Protein AF-A0A518GW25-F1 (afdb_monomer)

Secondary structure (DSSP, 8-state):
-----SSTTSSHHHHHHHHHHHHHHHTHHHHHHS-TTSPPPHHHHHHHH--HHHHHHHHHHHHHHH-S-GGG--HHHHHHHHHHHHHHHHTTPPPPHHHHHHHHHHHHT-----TTHHHHHHHHHHHHHHHHSPPPTT--

Nearest PDB structures (foldseek):
  3ksl-assembly1_A  TM=4.883E-01  e=9.005E+00  Rattus norvegicus
  3zik-assembly1_A  TM=4.308E-01  e=8.571E+00  Eremothecium gossypii
  1yg5-assembly1_B  TM=2.217E-01  e=9.940E+00  Homo sapiens
  6zmy-assembly1_D  TM=1.923E-01  e=8.571E+00  Meleagris gallopavo

Structure (mmCIF, N/CA/C/O backbone):
data_AF-A0A518GW25-F1
#
_entry.id   AF-A0A518GW25-F1
#
loop_
_atom_site.group_PDB
_atom_site.id
_atom_site.type_symbol
_atom_site.label_atom_id
_atom_site.label_alt_id
_atom_site.label_comp_id
_atom_site.label_asym_id
_atom_site.label_entity_id
_atom_site.label_seq_id
_atom_site.pdbx_PDB_ins_code
_atom_site.Cartn_x
_atom_site.Cartn_y
_atom_site.Cartn_z
_atom_site.occupancy
_atom_site.B_iso_or_equiv
_atom_site.auth_seq_id
_atom_site.auth_comp_id
_atom_site.auth_asym_id
_atom_site.auth_atom_id
_atom_site.pdbx_PDB_model_num
ATOM 1 N N . MET A 1 1 ? 1.142 8.068 -19.567 1.00 42.88 1 MET A N 1
ATOM 2 C CA . MET A 1 1 ? 2.226 8.087 -18.567 1.00 42.88 1 MET A CA 1
ATOM 3 C C . MET A 1 1 ? 1.518 8.081 -17.232 1.00 42.88 1 MET A C 1
ATOM 5 O O . MET A 1 1 ? 0.843 9.064 -16.964 1.00 42.88 1 MET A O 1
ATOM 9 N N . GLY A 1 2 ? 1.538 6.946 -16.525 1.00 45.59 2 GLY A N 1
ATOM 10 C CA . GLY A 1 2 ? 0.930 6.818 -15.196 1.00 45.59 2 GLY A CA 1
ATOM 11 C C . GLY A 1 2 ? 1.617 7.742 -14.196 1.00 45.59 2 GLY A C 1
ATOM 12 O O . GLY A 1 2 ? 2.768 8.145 -14.408 1.00 45.59 2 GLY A O 1
ATOM 13 N N . HIS A 1 3 ? 0.893 8.138 -13.157 1.00 48.59 3 HIS A N 1
ATOM 14 C CA . HIS A 1 3 ? 1.413 9.013 -12.118 1.00 48.59 3 HIS A CA 1
ATOM 15 C C . HIS A 1 3 ? 2.222 8.183 -11.118 1.00 48.59 3 HIS A C 1
ATOM 17 O O . HIS A 1 3 ? 1.719 7.733 -10.103 1.00 48.59 3 HIS A O 1
ATOM 23 N N . TRP A 1 4 ? 3.502 7.969 -11.412 1.00 59.84 4 TRP A N 1
ATOM 24 C CA . TRP A 1 4 ? 4.415 7.264 -10.515 1.00 59.84 4 TRP A CA 1
ATOM 25 C C . TRP A 1 4 ? 4.893 8.210 -9.402 1.00 59.84 4 TRP A C 1
ATOM 27 O O . TRP A 1 4 ? 5.778 9.041 -9.623 1.00 59.84 4 TRP A O 1
ATOM 37 N N . GLY A 1 5 ? 4.296 8.132 -8.210 1.00 65.00 5 GLY A N 1
ATOM 38 C CA . GLY A 1 5 ? 4.808 8.839 -7.032 1.00 65.00 5 GLY A CA 1
ATOM 39 C C . GLY A 1 5 ? 6.022 8.145 -6.405 1.00 65.00 5 GLY A C 1
ATOM 40 O O . GLY A 1 5 ? 6.265 6.963 -6.598 1.00 65.00 5 GLY A O 1
ATOM 41 N N . VAL A 1 6 ? 6.837 8.872 -5.639 1.00 75.25 6 VAL A N 1
ATOM 42 C CA . VAL A 1 6 ? 8.101 8.329 -5.097 1.00 75.25 6 VAL A CA 1
ATOM 43 C C . VAL A 1 6 ? 7.855 7.204 -4.081 1.00 75.25 6 VAL A C 1
ATOM 45 O O . VAL A 1 6 ? 8.717 6.332 -3.890 1.00 75.25 6 VAL A O 1
ATOM 48 N N . ARG A 1 7 ? 6.699 7.228 -3.405 1.00 81.69 7 ARG A N 1
ATOM 49 C CA . ARG A 1 7 ? 6.280 6.201 -2.443 1.00 81.69 7 ARG A CA 1
ATOM 50 C C . ARG A 1 7 ? 5.576 5.057 -3.167 1.00 81.69 7 ARG A C 1
ATOM 52 O O . ARG A 1 7 ? 4.773 5.297 -4.057 1.00 81.69 7 ARG A O 1
ATOM 59 N N . SER A 1 8 ? 5.798 3.822 -2.713 1.00 82.44 8 SER A N 1
ATOM 60 C CA . SER A 1 8 ? 5.210 2.638 -3.365 1.00 82.44 8 SER A CA 1
ATOM 61 C C . SER A 1 8 ? 3.672 2.636 -3.368 1.00 82.44 8 SER A C 1
ATOM 63 O O . SER A 1 8 ? 3.071 1.952 -4.180 1.00 82.44 8 SER A O 1
ATOM 65 N N . TYR A 1 9 ? 3.031 3.399 -2.475 1.00 82.62 9 TYR A N 1
ATOM 66 C CA . TYR A 1 9 ? 1.572 3.560 -2.405 1.00 82.62 9 TYR A CA 1
ATOM 67 C C . TYR A 1 9 ? 1.026 4.816 -3.094 1.00 82.62 9 TYR A C 1
ATOM 69 O O . TYR A 1 9 ? -0.148 5.129 -2.943 1.00 82.62 9 TYR A O 1
ATOM 77 N N . GLU A 1 10 ? 1.863 5.560 -3.815 1.00 84.81 10 GLU A N 1
ATOM 78 C CA . GLU A 1 10 ? 1.424 6.649 -4.702 1.00 84.81 10 GLU A CA 1
ATOM 79 C C . GLU A 1 10 ? 1.277 6.157 -6.152 1.00 84.81 10 GLU A C 1
ATOM 81 O O . GLU A 1 10 ? 1.401 6.935 -7.091 1.00 84.81 10 GLU A O 1
ATOM 86 N N . VAL A 1 11 ? 1.081 4.852 -6.318 1.00 85.81 11 VAL A N 1
ATOM 87 C CA . VAL A 1 11 ? 0.822 4.167 -7.583 1.00 85.81 11 VAL A CA 1
ATOM 88 C C . VAL A 1 11 ? -0.695 4.049 -7.742 1.00 85.81 11 VAL A C 1
ATOM 90 O O . VAL A 1 11 ? -1.373 3.731 -6.763 1.00 85.81 11 VAL A O 1
ATOM 93 N N . ASP A 1 12 ? -1.223 4.312 -8.937 1.00 87.75 12 ASP A N 1
ATOM 94 C CA . ASP A 1 12 ? -2.672 4.382 -9.190 1.00 87.75 12 ASP A CA 1
ATOM 95 C C . ASP A 1 12 ? -3.379 3.073 -8.775 1.00 87.75 12 ASP A C 1
ATOM 97 O O . ASP A 1 12 ? -4.372 3.099 -8.051 1.00 87.75 12 ASP A O 1
ATOM 101 N N . GLU A 1 13 ? -2.781 1.921 -9.086 1.00 90.62 13 GLU A N 1
ATOM 102 C CA . GLU A 1 13 ? -3.280 0.590 -8.720 1.00 90.62 13 GLU A CA 1
ATOM 103 C C . GLU A 1 13 ? -3.397 0.390 -7.196 1.00 90.62 13 GLU A C 1
ATOM 105 O O . GLU A 1 13 ? -4.237 -0.369 -6.710 1.00 90.62 13 GLU A O 1
ATOM 110 N N . VAL A 1 14 ? -2.564 1.080 -6.409 1.00 92.88 14 VAL A N 1
ATOM 111 C CA . VAL A 1 14 ? -2.641 1.044 -4.941 1.00 92.88 14 VAL A CA 1
ATOM 112 C C . VAL A 1 14 ? -3.823 1.854 -4.446 1.00 92.88 14 VAL A C 1
ATOM 114 O O . VAL A 1 14 ? -4.532 1.390 -3.552 1.00 92.88 14 VAL A O 1
ATOM 117 N N . ALA A 1 15 ? -4.036 3.040 -5.018 1.00 91.38 15 ALA A N 1
ATOM 118 C CA . ALA A 1 15 ? -5.177 3.880 -4.681 1.00 91.38 15 ALA A CA 1
ATOM 119 C C . ALA A 1 15 ? -6.490 3.143 -4.979 1.00 91.38 15 ALA A C 1
ATOM 121 O O . ALA A 1 15 ? -7.317 3.006 -4.081 1.00 91.38 15 ALA A O 1
ATOM 122 N N . ASP A 1 16 ? -6.612 2.551 -6.169 1.00 92.31 16 ASP A N 1
ATOM 123 C CA . ASP A 1 16 ? -7.802 1.802 -6.581 1.00 92.31 16 ASP A CA 1
ATOM 124 C C . ASP A 1 16 ? -8.095 0.611 -5.650 1.00 92.31 16 ASP A C 1
ATOM 126 O O . ASP A 1 16 ? -9.239 0.398 -5.227 1.00 92.31 16 ASP A O 1
ATOM 130 N N . ALA A 1 17 ? -7.062 -0.152 -5.272 1.00 95.06 17 ALA A N 1
ATOM 131 C CA . ALA A 1 17 ? -7.209 -1.282 -4.356 1.00 95.06 17 ALA A CA 1
ATOM 132 C C . ALA A 1 17 ? -7.607 -0.841 -2.935 1.00 95.06 17 ALA A C 1
ATOM 134 O O . ALA A 1 17 ? -8.410 -1.510 -2.277 1.00 95.06 17 ALA A O 1
ATOM 135 N N . ILE A 1 18 ? -7.060 0.279 -2.450 1.00 95.31 18 ILE A N 1
ATOM 136 C CA . ILE A 1 18 ? -7.393 0.843 -1.134 1.00 95.31 18 ILE A CA 1
ATOM 137 C C . ILE A 1 18 ? -8.821 1.378 -1.119 1.00 95.31 18 ILE 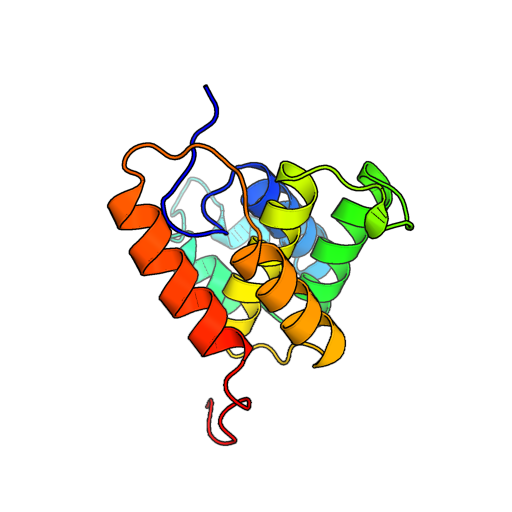A C 1
ATOM 139 O O . ILE A 1 18 ? -9.569 1.051 -0.197 1.00 95.31 18 ILE A O 1
ATOM 143 N N . ASP A 1 19 ? -9.207 2.155 -2.127 1.00 94.31 19 ASP A N 1
ATOM 144 C CA . ASP A 1 19 ? -10.540 2.744 -2.230 1.00 94.31 19 ASP A CA 1
ATOM 145 C C . ASP A 1 19 ? -11.603 1.646 -2.307 1.00 94.31 19 ASP A C 1
ATOM 147 O O . ASP A 1 19 ? -12.552 1.641 -1.519 1.00 94.31 19 ASP A O 1
ATOM 151 N N . SER A 1 20 ? -11.371 0.624 -3.137 1.00 94.38 20 SER A N 1
ATOM 152 C CA . SER A 1 20 ? -12.236 -0.559 -3.215 1.00 94.38 20 SER A CA 1
ATOM 153 C C . SER A 1 20 ? -12.341 -1.289 -1.870 1.00 94.38 20 SER A C 1
ATOM 155 O O . SER A 1 20 ? -13.418 -1.748 -1.474 1.00 94.38 20 SER A O 1
ATOM 157 N N . ALA A 1 21 ? -11.234 -1.403 -1.128 1.00 97.06 21 ALA A N 1
ATOM 158 C CA . ALA A 1 21 ? -11.235 -2.031 0.188 1.00 97.06 21 ALA A CA 1
ATOM 159 C C . ALA A 1 21 ? -11.980 -1.195 1.238 1.00 97.06 21 ALA A C 1
ATOM 161 O O . ALA A 1 21 ? -12.700 -1.756 2.069 1.00 97.06 21 ALA A O 1
ATOM 162 N N . PHE A 1 22 ? -11.842 0.129 1.207 1.00 97.25 22 PHE A N 1
ATOM 163 C CA . PHE A 1 22 ? -12.549 1.031 2.110 1.00 97.25 22 PHE A CA 1
ATOM 164 C C . PHE A 1 22 ? -14.042 1.075 1.820 1.00 97.25 22 PHE A C 1
ATOM 166 O O . PHE A 1 22 ? -14.828 0.953 2.759 1.00 97.25 22 PHE A O 1
ATOM 173 N N . GLU A 1 23 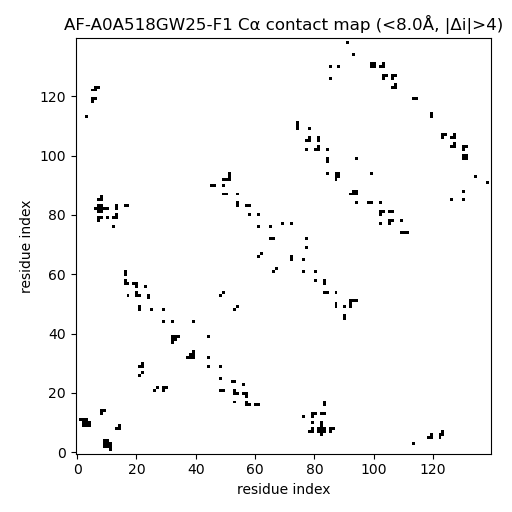? -14.446 1.142 0.555 1.00 96.31 23 GLU A N 1
ATOM 174 C CA . GLU A 1 23 ? -15.849 1.023 0.165 1.00 96.31 23 GLU A CA 1
ATOM 175 C C . GLU A 1 23 ? -16.428 -0.318 0.645 1.00 96.31 23 GLU A C 1
ATOM 177 O O . GLU A 1 23 ? -17.481 -0.363 1.284 1.00 96.31 23 GLU A O 1
ATOM 182 N N . ARG A 1 24 ? -15.707 -1.426 0.439 1.00 96.75 24 ARG A N 1
ATOM 183 C CA . ARG A 1 24 ? -16.191 -2.761 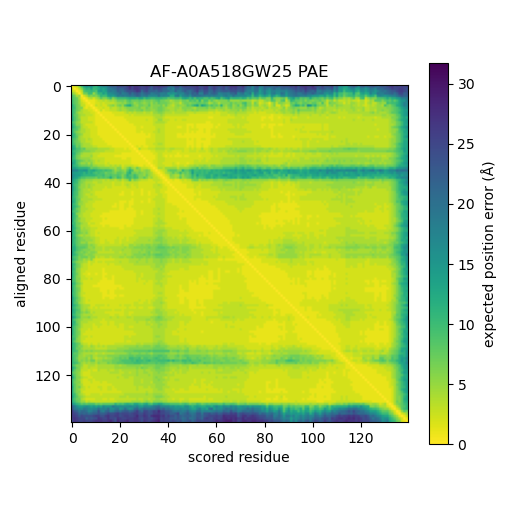0.815 1.00 96.75 24 ARG A CA 1
ATOM 184 C C . ARG A 1 24 ? -16.282 -2.993 2.326 1.00 96.75 24 ARG A C 1
ATOM 186 O O . ARG A 1 24 ? -17.193 -3.695 2.764 1.00 96.75 24 ARG A O 1
ATOM 193 N N . ILE A 1 25 ? -15.349 -2.464 3.119 1.00 98.00 25 ILE A N 1
ATOM 194 C CA . ILE A 1 25 ? -15.315 -2.669 4.580 1.00 98.00 25 ILE A CA 1
ATOM 195 C C . ILE A 1 25 ? -16.128 -1.612 5.333 1.00 98.00 25 ILE A C 1
ATOM 197 O O . ILE A 1 25 ? -16.843 -1.949 6.278 1.00 98.00 25 ILE A O 1
ATOM 201 N N . HIS A 1 26 ? -16.032 -0.345 4.928 1.00 96.62 26 HIS A N 1
ATOM 202 C CA . HIS A 1 26 ? -16.581 0.798 5.665 1.00 96.62 26 HIS A CA 1
ATOM 203 C C . HIS A 1 26 ? -17.803 1.430 4.990 1.00 96.62 26 HIS A C 1
ATOM 205 O O . HIS A 1 26 ? -18.588 2.095 5.674 1.00 96.62 26 HIS A O 1
ATOM 211 N N . GLY A 1 27 ? -17.999 1.202 3.685 1.00 94.50 27 GLY A N 1
ATOM 212 C CA . GLY A 1 27 ? -19.146 1.660 2.897 1.00 94.50 27 GLY A CA 1
ATOM 213 C C . GLY A 1 27 ? -19.473 3.123 3.157 1.00 94.50 27 GLY A C 1
ATOM 214 O O . GLY A 1 27 ? -18.668 4.013 2.908 1.00 94.50 27 GLY A O 1
ATOM 215 N N . ARG A 1 28 ? -20.628 3.362 3.782 1.00 93.69 28 ARG A N 1
ATOM 216 C CA . ARG A 1 28 ? -21.121 4.709 4.083 1.00 93.69 28 ARG A CA 1
ATOM 217 C C . ARG A 1 28 ? -20.134 5.591 4.857 1.00 93.69 28 ARG A C 1
ATOM 219 O O . ARG A 1 28 ? -20.123 6.796 4.648 1.00 93.69 28 ARG A O 1
ATOM 226 N N . ALA A 1 29 ? -19.332 5.028 5.762 1.00 93.69 29 ALA A N 1
ATOM 227 C CA . ALA A 1 29 ? -18.360 5.831 6.504 1.00 93.69 29 ALA A CA 1
ATOM 228 C C . ALA A 1 29 ? -17.240 6.362 5.593 1.00 93.69 29 ALA A C 1
ATOM 230 O O . ALA A 1 29 ? -16.764 7.473 5.803 1.00 93.69 29 ALA A O 1
ATOM 231 N N . TYR A 1 30 ? -16.850 5.594 4.574 1.00 94.38 30 TYR A N 1
ATOM 232 C CA . TYR A 1 30 ? -15.927 6.051 3.540 1.00 94.38 30 TYR A CA 1
ATOM 233 C C . TYR A 1 30 ? -16.600 7.087 2.623 1.00 94.38 30 TYR A C 1
ATOM 235 O O . TYR A 1 30 ? -16.033 8.159 2.419 1.00 94.38 30 TYR A O 1
ATOM 243 N N . ASP A 1 31 ? -17.849 6.850 2.198 1.00 92.25 31 ASP A N 1
ATOM 244 C CA . ASP A 1 31 ? -18.629 7.812 1.396 1.00 92.25 31 ASP A CA 1
ATOM 245 C C . ASP A 1 31 ? -18.750 9.185 2.079 1.00 92.25 31 ASP A C 1
ATOM 247 O O . ASP A 1 31 ? -18.590 10.231 1.447 1.00 92.25 31 ASP A O 1
ATOM 251 N N . ASP A 1 32 ? -19.024 9.192 3.388 1.00 92.06 32 ASP A N 1
ATOM 252 C CA . ASP A 1 32 ? -19.178 10.420 4.168 1.00 92.06 32 ASP A CA 1
ATOM 253 C C . ASP A 1 32 ? -17.856 11.220 4.230 1.00 92.06 32 ASP A C 1
ATOM 255 O O . ASP A 1 32 ? -17.891 12.453 4.218 1.00 92.06 32 ASP A O 1
ATOM 259 N N . LEU A 1 33 ? -16.697 10.545 4.247 1.00 91.38 33 LEU A N 1
ATOM 260 C CA . LEU A 1 33 ? -15.364 11.170 4.250 1.00 91.38 33 LEU A CA 1
ATOM 261 C C . LEU A 1 33 ? -14.939 11.695 2.869 1.00 91.38 33 LEU A C 1
ATOM 263 O O . LEU A 1 33 ? -14.201 12.682 2.793 1.00 91.38 33 LEU A O 1
ATOM 267 N N . MET A 1 34 ? -15.422 11.057 1.800 1.00 88.00 34 MET A N 1
ATOM 268 C CA . MET A 1 34 ? -15.175 11.425 0.398 1.00 88.00 34 MET A CA 1
ATOM 269 C C . MET A 1 34 ? -16.155 12.483 -0.135 1.00 88.00 34 MET A C 1
ATOM 271 O O . MET A 1 34 ? -16.086 12.876 -1.297 1.00 88.00 34 MET A O 1
ATOM 275 N N . SER A 1 35 ? -17.077 12.961 0.701 1.00 87.12 35 SER A N 1
ATOM 276 C CA . SER A 1 35 ? -18.106 13.929 0.323 1.00 87.12 35 SER A CA 1
ATOM 277 C C . SER A 1 35 ? -17.523 15.240 -0.222 1.00 87.12 35 SER A C 1
ATOM 279 O O . SER A 1 35 ? -16.854 15.982 0.496 1.00 87.12 35 SER A O 1
ATOM 281 N N . ASP A 1 36 ? -17.906 15.606 -1.452 1.00 79.62 36 ASP A N 1
ATOM 282 C CA . ASP A 1 36 ? -17.508 16.851 -2.143 1.00 79.62 36 ASP A CA 1
ATOM 283 C C . ASP A 1 36 ? -17.790 18.144 -1.356 1.00 79.62 36 ASP A C 1
ATOM 285 O O . ASP A 1 36 ? -17.284 19.218 -1.686 1.00 79.62 36 ASP A O 1
ATOM 289 N N . ARG A 1 37 ? -18.651 18.078 -0.335 1.00 81.94 37 ARG A N 1
ATOM 290 C CA . ARG A 1 37 ? -19.003 19.240 0.489 1.00 81.94 37 ARG A CA 1
ATOM 291 C C . ARG A 1 37 ? -17.895 19.628 1.466 1.00 81.94 37 ARG A C 1
ATOM 293 O O . ARG A 1 37 ? -17.809 20.808 1.796 1.00 81.94 37 ARG A O 1
ATOM 300 N N . ASP A 1 38 ? -17.116 18.655 1.932 1.00 78.62 38 ASP A N 1
ATOM 301 C CA . ASP A 1 38 ? -15.987 18.838 2.851 1.00 78.62 38 ASP A CA 1
ATOM 302 C C . ASP A 1 38 ? -15.053 17.613 2.761 1.00 78.62 38 ASP A C 1
ATOM 304 O O . ASP A 1 38 ? -15.096 16.733 3.626 1.00 78.62 38 ASP A O 1
ATOM 308 N N . PRO A 1 39 ? -14.272 17.487 1.672 1.00 81.19 39 PRO A N 1
ATOM 309 C CA . PRO A 1 39 ? -13.494 16.281 1.429 1.00 81.19 39 PRO A CA 1
ATOM 310 C C . PRO A 1 39 ? -12.362 16.157 2.451 1.00 81.19 39 PRO A C 1
ATOM 312 O O . PRO A 1 39 ? -11.515 17.046 2.594 1.00 81.19 39 PRO A O 1
ATOM 315 N N . THR A 1 40 ? -12.321 15.021 3.146 1.00 90.00 40 THR A N 1
ATOM 316 C CA . THR A 1 40 ? -11.229 14.715 4.074 1.00 90.00 40 THR A CA 1
ATOM 317 C C . THR A 1 40 ? -9.953 14.403 3.279 1.00 90.00 40 THR A C 1
ATOM 319 O O . THR A 1 40 ? -10.014 13.663 2.299 1.00 90.00 40 THR A O 1
ATOM 322 N N . PRO A 1 41 ? -8.768 14.910 3.672 1.00 91.00 41 PRO A N 1
ATOM 323 C CA . PRO A 1 41 ? -7.522 14.561 2.993 1.00 91.00 41 PRO A CA 1
ATOM 324 C C . PRO A 1 41 ? -7.259 13.048 3.008 1.00 91.00 41 PRO A C 1
ATOM 326 O O . PRO A 1 41 ? -7.408 12.416 4.055 1.00 91.00 41 PRO A O 1
ATOM 329 N N . ALA A 1 42 ? -6.779 12.482 1.894 1.00 87.56 42 ALA A N 1
ATOM 330 C CA . ALA A 1 42 ? -6.552 11.037 1.745 1.00 87.56 42 ALA A CA 1
ATOM 331 C C . ALA A 1 42 ? -5.724 10.430 2.893 1.00 87.56 42 ALA A C 1
ATOM 333 O O . ALA A 1 42 ? -6.110 9.425 3.478 1.00 87.56 42 ALA A O 1
ATOM 334 N N . GLU A 1 43 ? -4.644 11.092 3.325 1.00 89.00 43 GLU A N 1
ATOM 335 C CA . GLU A 1 43 ? -3.835 10.615 4.459 1.00 89.00 43 GLU A CA 1
ATOM 336 C C . GLU A 1 43 ? -4.634 10.488 5.765 1.00 89.00 43 GLU A C 1
ATOM 338 O O . GLU A 1 43 ? -4.364 9.612 6.588 1.00 89.00 43 GLU A O 1
ATOM 343 N N . GLN A 1 44 ? -5.605 11.376 5.980 1.00 93.06 44 GLN A N 1
ATOM 344 C CA . GLN A 1 44 ? -6.474 11.345 7.148 1.00 93.06 44 GLN A CA 1
ATOM 345 C C . GLN A 1 44 ? -7.556 10.266 7.014 1.00 93.06 44 GLN A C 1
ATOM 347 O O . GLN A 1 44 ? -7.893 9.649 8.024 1.00 93.06 44 GLN A O 1
ATOM 352 N N . ILE A 1 45 ? -8.052 10.001 5.803 1.00 93.69 45 ILE A N 1
ATOM 353 C CA . ILE A 1 45 ? -8.939 8.861 5.524 1.00 93.69 45 ILE A CA 1
ATOM 354 C C . ILE A 1 45 ? -8.196 7.553 5.799 1.00 93.69 45 ILE A C 1
ATOM 356 O O . ILE A 1 45 ? -8.673 6.727 6.575 1.00 93.69 45 ILE A O 1
ATOM 360 N N . HIS A 1 46 ? -6.983 7.403 5.261 1.00 94.44 46 HIS A N 1
ATOM 361 C CA . HIS A 1 46 ? -6.166 6.206 5.439 1.00 94.44 46 HIS A CA 1
ATOM 362 C C . HIS A 1 46 ? -5.920 5.919 6.927 1.00 94.44 46 HIS A C 1
ATOM 364 O O . HIS A 1 46 ? -6.141 4.800 7.376 1.00 94.44 46 HIS A O 1
ATOM 370 N N . ARG A 1 47 ? -5.550 6.931 7.726 1.00 94.75 47 ARG A N 1
ATOM 371 C CA . ARG A 1 47 ? -5.372 6.773 9.185 1.00 94.75 47 ARG A CA 1
ATOM 372 C C . ARG A 1 47 ? -6.646 6.364 9.923 1.00 94.75 47 ARG A C 1
ATOM 374 O O . ARG A 1 47 ? -6.548 5.706 10.951 1.00 94.75 47 ARG A O 1
ATOM 381 N N . GLN A 1 48 ? -7.813 6.804 9.460 1.00 95.44 48 GLN A N 1
ATOM 382 C CA . GLN A 1 48 ? -9.084 6.482 10.111 1.00 95.44 48 GLN A CA 1
ATOM 383 C C . GLN A 1 48 ? -9.580 5.081 9.759 1.00 95.44 48 GLN A C 1
ATOM 385 O O . GLN A 1 48 ? -10.193 4.427 10.600 1.00 95.44 48 GLN A O 1
ATOM 390 N N . LEU A 1 49 ? -9.347 4.643 8.521 1.00 96.94 49 LEU A N 1
ATOM 391 C CA . LEU A 1 49 ? -9.998 3.459 7.970 1.00 96.94 49 LEU A CA 1
ATOM 392 C C . LEU A 1 49 ? -9.076 2.244 7.839 1.00 96.94 49 LEU A C 1
ATOM 394 O O . LEU A 1 49 ? -9.581 1.120 7.845 1.00 96.94 49 LEU A O 1
ATOM 398 N N . ALA A 1 50 ? -7.756 2.429 7.746 1.00 97.06 50 ALA A N 1
ATOM 399 C CA . ALA A 1 50 ? -6.826 1.317 7.583 1.00 97.06 50 ALA A CA 1
ATOM 400 C C . ALA A 1 50 ? -6.869 0.367 8.786 1.00 97.06 50 ALA A C 1
ATOM 402 O O . ALA A 1 50 ? -6.661 0.755 9.935 1.00 97.06 50 ALA A O 1
ATOM 403 N N . ASN A 1 51 ? -7.118 -0.908 8.508 1.00 97.19 51 ASN A N 1
ATOM 404 C CA . ASN A 1 51 ? -7.102 -1.985 9.483 1.00 97.19 51 ASN A CA 1
ATOM 405 C C . ASN A 1 51 ? -6.738 -3.320 8.805 1.00 97.19 51 ASN A C 1
ATOM 407 O O . ASN A 1 51 ? -6.417 -3.377 7.617 1.00 97.19 51 ASN A O 1
ATOM 411 N N . ALA A 1 52 ? -6.746 -4.413 9.571 1.00 96.94 52 ALA A N 1
ATOM 412 C CA . ALA A 1 52 ? -6.381 -5.729 9.046 1.00 96.94 52 ALA A CA 1
ATOM 413 C C . ALA A 1 52 ? -7.360 -6.241 7.969 1.00 96.94 52 ALA A C 1
ATOM 415 O O . ALA A 1 52 ? -6.942 -6.950 7.053 1.00 96.94 52 ALA A O 1
ATOM 416 N N . ASP A 1 53 ? -8.641 -5.871 8.048 1.00 97.75 53 ASP A N 1
ATOM 417 C CA . ASP A 1 53 ? -9.646 -6.257 7.056 1.00 97.75 53 ASP A CA 1
ATOM 418 C 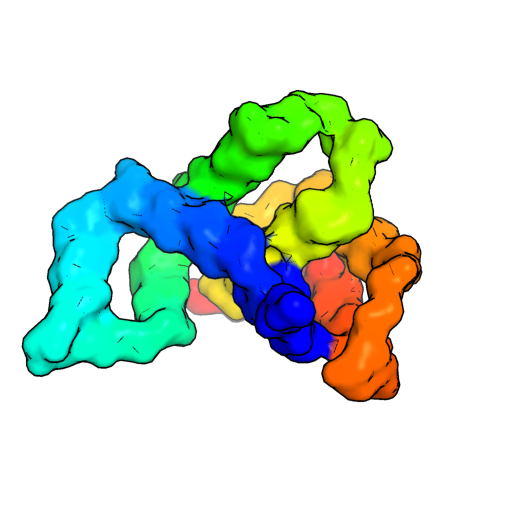C . ASP A 1 53 ? -9.485 -5.484 5.748 1.00 97.75 53 ASP A C 1
ATOM 420 O O . ASP A 1 53 ? -9.591 -6.089 4.683 1.00 97.75 53 ASP A O 1
ATOM 424 N N . THR A 1 54 ? -9.172 -4.186 5.803 1.00 97.88 54 THR A N 1
ATOM 425 C CA . THR A 1 54 ? -8.902 -3.394 4.593 1.00 97.88 54 THR A CA 1
ATOM 426 C C . THR A 1 54 ? -7.632 -3.872 3.900 1.00 97.88 54 THR A C 1
ATOM 428 O O . THR A 1 54 ? -7.628 -4.009 2.681 1.00 97.88 54 THR A O 1
ATOM 431 N N . LEU A 1 55 ? -6.592 -4.233 4.664 1.00 97.88 55 LEU A N 1
ATOM 432 C CA . LEU A 1 55 ? -5.397 -4.878 4.118 1.00 97.88 55 LEU A CA 1
ATOM 433 C C . LEU A 1 55 ? -5.762 -6.179 3.399 1.00 97.88 55 LEU A C 1
ATOM 435 O O . LEU A 1 55 ? -5.386 -6.376 2.247 1.00 97.88 55 LEU A O 1
ATOM 439 N N . ARG A 1 56 ? -6.505 -7.070 4.066 1.00 97.38 56 ARG A N 1
ATOM 440 C CA . ARG A 1 56 ? -6.906 -8.360 3.491 1.00 97.38 56 ARG A CA 1
ATOM 441 C C . ARG A 1 56 ? -7.698 -8.173 2.196 1.00 97.38 56 ARG A C 1
ATOM 443 O O . ARG A 1 56 ? -7.387 -8.837 1.214 1.00 97.38 56 ARG A O 1
ATOM 450 N N . VAL A 1 57 ? -8.686 -7.278 2.190 1.00 97.88 57 VAL A N 1
ATOM 451 C CA . VAL A 1 57 ? -9.529 -7.028 1.012 1.00 97.88 57 VAL A CA 1
ATOM 452 C C . VAL A 1 57 ? -8.738 -6.398 -0.133 1.00 97.88 57 VAL A C 1
ATOM 454 O O . VAL A 1 57 ? -8.909 -6.821 -1.271 1.00 97.88 57 VAL A O 1
ATOM 457 N N . ALA A 1 58 ? -7.83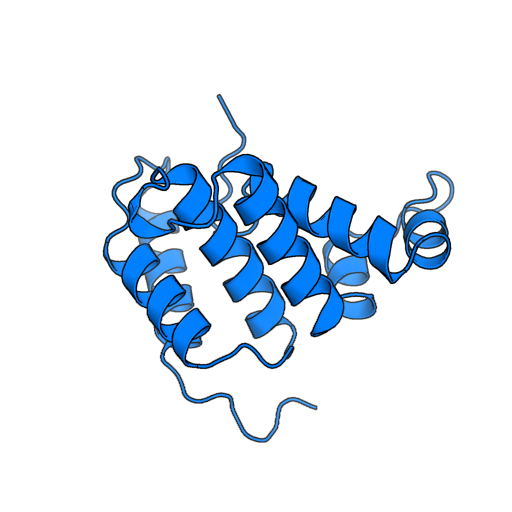4 -5.455 0.141 1.00 97.19 58 ALA A N 1
ATOM 458 C CA . ALA A 1 58 ? -6.981 -4.878 -0.899 1.00 97.19 58 ALA A CA 1
ATOM 459 C C . ALA A 1 58 ? -6.079 -5.945 -1.551 1.00 97.19 58 ALA A C 1
ATOM 461 O O . ALA A 1 58 ? -5.903 -5.967 -2.765 1.00 97.19 58 ALA A O 1
ATOM 462 N N . LEU A 1 59 ? -5.548 -6.887 -0.763 1.00 95.81 59 LEU A N 1
ATOM 463 C CA . LEU A 1 59 ? -4.759 -8.006 -1.294 1.00 95.81 59 LEU A CA 1
ATOM 464 C C . LEU A 1 59 ? -5.607 -9.014 -2.080 1.00 95.81 59 LEU A C 1
ATOM 466 O O . LEU A 1 59 ? -5.111 -9.614 -3.032 1.00 95.81 59 LEU A O 1
ATOM 470 N N . GLU A 1 60 ? -6.859 -9.234 -1.671 1.00 95.38 60 GLU A N 1
ATOM 471 C CA . GLU A 1 60 ? -7.814 -10.050 -2.427 1.00 95.38 60 GLU A CA 1
ATOM 472 C C . GLU A 1 60 ? -8.104 -9.427 -3.795 1.00 95.38 60 GLU A C 1
ATOM 474 O O . GLU A 1 60 ? -8.086 -10.159 -4.779 1.00 95.38 60 GLU A O 1
ATOM 479 N N . ALA A 1 61 ? -8.258 -8.101 -3.882 1.00 94.06 61 ALA A N 1
ATOM 480 C CA . ALA A 1 61 ? -8.490 -7.403 -5.148 1.00 94.06 61 ALA A CA 1
ATOM 481 C C . ALA A 1 61 ? -7.375 -7.680 -6.173 1.00 94.06 61 ALA A C 1
ATOM 483 O O . ALA A 1 61 ? -7.655 -8.087 -7.298 1.00 94.06 61 ALA A O 1
ATOM 484 N N . PHE A 1 62 ? -6.106 -7.593 -5.761 1.00 93.38 62 PHE A N 1
ATOM 485 C CA . PHE A 1 62 ? -4.995 -7.923 -6.659 1.00 93.38 62 PHE A CA 1
ATOM 486 C C . PHE A 1 62 ? -4.970 -9.399 -7.078 1.00 93.38 62 PHE A C 1
ATOM 488 O O . PHE A 1 62 ? -4.597 -9.713 -8.204 1.00 93.38 62 PHE A O 1
ATOM 495 N N . ARG A 1 63 ? -5.372 -10.329 -6.202 1.00 94.00 63 ARG A N 1
ATOM 496 C CA . ARG A 1 63 ? -5.468 -11.756 -6.564 1.00 94.00 63 ARG A CA 1
ATOM 497 C C . ARG A 1 63 ? -6.621 -12.035 -7.518 1.00 94.00 63 ARG A C 1
ATOM 499 O O . ARG A 1 63 ? -6.492 -12.905 -8.371 1.00 94.00 63 ARG A O 1
ATOM 506 N N . GLU A 1 64 ? -7.730 -11.316 -7.388 1.00 93.44 64 GLU A N 1
ATOM 507 C CA . GLU A 1 64 ? -8.849 -11.401 -8.329 1.00 93.44 64 GLU A CA 1
ATOM 508 C C . GLU A 1 64 ? -8.438 -10.905 -9.727 1.00 93.44 64 GLU A C 1
ATOM 510 O O . GLU A 1 64 ? -8.853 -11.494 -10.726 1.00 93.44 64 GLU A O 1
ATOM 515 N N . GLU A 1 65 ? -7.582 -9.881 -9.804 1.00 92.81 65 GLU A N 1
ATOM 516 C CA . GLU A 1 65 ? -7.100 -9.303 -11.064 1.00 92.81 65 GLU A CA 1
ATOM 517 C C . GLU A 1 65 ? -5.943 -10.090 -11.709 1.00 92.81 65 GLU A C 1
ATOM 519 O O . GLU A 1 65 ? -5.988 -10.402 -12.901 1.00 92.81 65 GLU A O 1
ATOM 524 N N . HIS A 1 66 ? -4.918 -10.446 -10.932 1.00 93.31 66 HIS A N 1
ATOM 525 C CA . HIS A 1 66 ? -3.672 -11.043 -11.432 1.00 93.31 66 HIS A CA 1
ATOM 526 C C . HIS A 1 66 ? -3.560 -12.557 -11.179 1.00 93.31 66 HIS A C 1
ATOM 528 O O . HIS A 1 66 ? -2.639 -13.206 -11.676 1.00 93.31 66 HIS A O 1
ATOM 534 N N . GLY A 1 67 ? -4.496 -13.144 -10.427 1.00 94.00 67 GLY A N 1
ATOM 535 C CA . GLY A 1 67 ? -4.500 -14.554 -10.037 1.00 94.00 67 GLY A CA 1
ATOM 536 C C . GLY A 1 67 ? -3.731 -14.851 -8.743 1.00 94.00 67 GLY A C 1
ATOM 537 O O . GLY A 1 67 ? -3.001 -14.019 -8.207 1.00 94.00 67 GLY A O 1
ATOM 538 N N . ASP A 1 68 ? -3.876 -16.078 -8.236 1.00 92.50 68 ASP A N 1
ATOM 539 C CA . ASP A 1 68 ? -3.271 -16.507 -6.962 1.00 92.50 68 ASP A CA 1
ATOM 540 C C . ASP A 1 68 ? -1.763 -16.806 -7.049 1.00 92.50 68 ASP A C 1
ATOM 542 O O . ASP A 1 68 ? -1.074 -16.858 -6.025 1.00 92.50 68 ASP A O 1
ATOM 546 N N . ASP A 1 69 ? -1.240 -17.019 -8.259 1.00 93.44 69 ASP A N 1
ATOM 547 C CA . ASP A 1 69 ? 0.183 -17.269 -8.487 1.00 93.44 69 ASP A CA 1
ATOM 548 C C . ASP A 1 69 ? 0.974 -15.953 -8.493 1.00 93.44 69 ASP A C 1
ATOM 550 O O . ASP A 1 69 ? 1.247 -15.369 -9.542 1.00 93.44 69 ASP A O 1
ATOM 554 N N . LEU A 1 70 ? 1.349 -15.500 -7.296 1.00 90.19 70 LEU A N 1
ATOM 555 C CA . LEU A 1 70 ? 2.129 -14.279 -7.056 1.00 90.19 70 LEU A CA 1
ATOM 556 C C . LEU A 1 70 ? 3.447 -14.229 -7.849 1.00 90.19 70 LEU A C 1
ATOM 558 O O . LEU A 1 70 ? 3.919 -13.142 -8.184 1.00 90.19 70 LEU A O 1
ATOM 562 N N . ASP A 1 71 ? 4.059 -15.378 -8.149 1.00 89.31 71 ASP A N 1
ATOM 563 C CA . ASP A 1 71 ? 5.320 -15.415 -8.894 1.00 89.31 71 ASP A CA 1
ATOM 564 C C . ASP A 1 71 ? 5.106 -15.064 -10.373 1.00 89.31 71 ASP A C 1
ATOM 566 O O . ASP A 1 71 ? 6.021 -14.546 -11.015 1.00 89.31 71 ASP A O 1
ATOM 570 N N . SER A 1 72 ? 3.890 -15.266 -10.892 1.00 93.06 72 SER A N 1
ATOM 571 C CA . SER A 1 72 ? 3.504 -14.901 -12.259 1.00 93.06 72 SER A CA 1
ATOM 572 C C . SER A 1 72 ? 3.162 -13.420 -12.441 1.00 93.06 72 SER A C 1
ATOM 574 O O . SER A 1 72 ? 3.070 -12.957 -13.578 1.00 93.06 72 SER A O 1
ATOM 576 N N . TRP A 1 73 ? 2.996 -12.671 -11.345 1.00 94.88 73 TRP A N 1
ATOM 577 C CA . TRP A 1 73 ? 2.642 -11.254 -11.400 1.00 94.88 73 TRP A CA 1
ATOM 578 C C . TRP A 1 73 ? 3.746 -10.441 -12.070 1.00 94.88 73 TRP A C 1
ATOM 580 O O . TRP A 1 73 ? 4.933 -10.742 -11.909 1.00 94.88 73 TRP A O 1
ATOM 590 N N . ASP A 1 74 ? 3.366 -9.401 -12.802 1.00 93.88 74 ASP A N 1
ATOM 591 C CA . ASP A 1 74 ? 4.326 -8.453 -13.354 1.00 93.88 74 ASP A CA 1
ATOM 592 C C . ASP A 1 74 ? 4.875 -7.505 -12.272 1.00 93.88 74 ASP A C 1
ATOM 594 O O . ASP A 1 74 ? 4.493 -7.545 -11.099 1.00 93.88 74 ASP A O 1
ATOM 598 N N . GLU A 1 75 ? 5.840 -6.673 -12.651 1.00 92.81 75 GLU A N 1
ATOM 599 C CA . GLU A 1 75 ? 6.509 -5.757 -11.727 1.00 92.81 75 GLU A CA 1
ATOM 600 C C . GLU A 1 75 ? 5.567 -4.699 -11.147 1.00 92.81 75 GLU A C 1
ATOM 602 O O . GLU A 1 75 ? 5.734 -4.320 -9.987 1.00 92.81 75 GLU A O 1
ATOM 607 N N . LEU A 1 76 ? 4.560 -4.262 -11.912 1.00 91.56 76 LEU A N 1
ATOM 608 C CA . LEU A 1 76 ? 3.607 -3.246 -11.469 1.00 91.56 76 LEU A CA 1
ATOM 609 C C . LEU A 1 76 ? 2.664 -3.807 -10.411 1.00 91.56 76 LEU A C 1
ATOM 611 O O . LEU A 1 76 ? 2.523 -3.213 -9.344 1.00 91.56 76 LEU A O 1
ATOM 615 N N . ALA A 1 77 ? 2.108 -4.994 -10.643 1.00 94.12 77 ALA A N 1
ATOM 616 C CA . ALA A 1 77 ? 1.270 -5.690 -9.675 1.00 94.12 77 ALA A CA 1
ATOM 617 C C . ALA A 1 77 ? 2.037 -5.997 -8.377 1.00 94.12 77 ALA A C 1
ATOM 619 O O . ALA A 1 77 ? 1.526 -5.817 -7.266 1.00 94.12 77 ALA A O 1
ATOM 620 N N . ARG A 1 78 ? 3.305 -6.419 -8.494 1.00 95.69 78 ARG A N 1
ATOM 621 C CA . ARG A 1 78 ? 4.181 -6.641 -7.331 1.00 95.69 78 ARG A CA 1
ATOM 622 C C . ARG A 1 78 ? 4.436 -5.346 -6.565 1.00 95.69 78 ARG A C 1
ATOM 624 O O . ARG A 1 78 ? 4.339 -5.347 -5.337 1.00 95.69 78 ARG A O 1
ATOM 631 N N . LEU A 1 79 ? 4.733 -4.250 -7.266 1.00 95.19 79 LEU A N 1
ATOM 632 C CA . LEU A 1 79 ? 4.921 -2.936 -6.654 1.00 95.19 79 LEU A CA 1
ATOM 633 C C . LEU A 1 79 ? 3.643 -2.455 -5.957 1.00 95.19 79 LEU A C 1
ATOM 635 O O . LEU A 1 79 ? 3.724 -1.960 -4.834 1.00 95.19 79 LEU A O 1
ATOM 639 N N . ALA A 1 80 ? 2.478 -2.635 -6.576 1.00 94.81 80 ALA A N 1
ATOM 640 C CA . ALA A 1 80 ? 1.204 -2.222 -6.006 1.00 94.81 80 ALA A CA 1
ATOM 641 C C . ALA A 1 80 ? 0.896 -2.985 -4.704 1.00 94.81 80 ALA A C 1
ATOM 643 O O . ALA A 1 80 ? 0.573 -2.387 -3.671 1.00 94.81 80 ALA A O 1
ATOM 644 N N . LEU A 1 81 ? 1.133 -4.300 -4.683 1.00 96.12 81 LEU A N 1
ATOM 645 C CA . LEU A 1 81 ? 1.058 -5.081 -3.447 1.00 96.12 81 LEU A CA 1
ATOM 646 C C . LEU A 1 81 ? 2.017 -4.543 -2.379 1.00 96.12 81 LEU A C 1
ATOM 648 O O . LEU A 1 81 ? 1.617 -4.369 -1.224 1.00 96.12 81 LEU A O 1
ATOM 652 N N . CYS A 1 82 ? 3.268 -4.249 -2.747 1.00 96.94 82 CYS A N 1
ATOM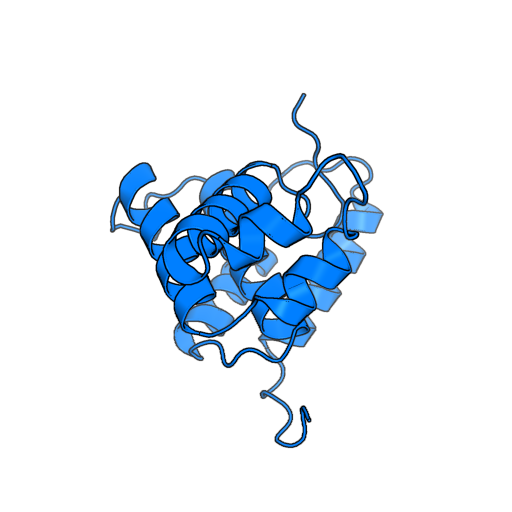 653 C CA . CYS A 1 82 ? 4.228 -3.635 -1.831 1.00 96.94 82 CYS A CA 1
ATOM 654 C C . CYS A 1 82 ? 3.721 -2.292 -1.294 1.00 96.94 82 CYS A C 1
ATOM 656 O O . CYS A 1 82 ? 3.856 -2.033 -0.101 1.00 96.94 82 CYS A O 1
ATOM 658 N N . GLY A 1 83 ? 3.100 -1.462 -2.133 1.00 96.50 83 GLY A N 1
ATOM 659 C CA . GLY A 1 83 ? 2.486 -0.197 -1.743 1.00 96.50 83 GLY A CA 1
ATOM 660 C C . GLY A 1 83 ? 1.414 -0.369 -0.673 1.00 96.50 83 GLY A C 1
ATOM 661 O O . GLY A 1 83 ? 1.513 0.245 0.392 1.00 96.50 83 GLY A O 1
ATOM 662 N N . VAL A 1 84 ? 0.445 -1.262 -0.897 1.00 97.12 84 VAL A N 1
ATOM 663 C CA . VAL A 1 84 ? -0.609 -1.571 0.085 1.00 97.12 84 VAL A CA 1
ATOM 664 C C . VAL A 1 84 ? -0.009 -2.057 1.406 1.00 97.12 84 VAL A C 1
ATOM 666 O O . VAL A 1 84 ? -0.420 -1.598 2.476 1.00 97.12 84 VAL A O 1
ATOM 669 N N . VAL A 1 85 ? 0.983 -2.949 1.345 1.00 97.44 85 VAL A N 1
ATOM 670 C CA . VAL A 1 85 ? 1.671 -3.482 2.530 1.00 97.44 85 VAL A CA 1
ATOM 671 C C . VAL A 1 85 ? 2.409 -2.382 3.296 1.00 97.44 85 VAL A C 1
ATOM 673 O O . VAL A 1 85 ? 2.256 -2.283 4.515 1.00 97.44 85 VAL A O 1
ATOM 676 N N . VAL A 1 86 ? 3.184 -1.545 2.601 1.00 96.94 86 VAL A N 1
ATOM 677 C CA . VAL A 1 86 ? 3.937 -0.435 3.202 1.00 96.94 86 VAL A CA 1
ATOM 678 C C . VAL A 1 86 ? 2.989 0.563 3.852 1.00 96.94 86 VAL A C 1
ATOM 680 O O . VAL A 1 86 ? 3.224 0.932 4.999 1.00 96.94 86 VAL A O 1
ATOM 683 N N . LEU A 1 87 ? 1.913 0.966 3.169 1.00 95.81 87 LEU A N 1
ATOM 684 C CA . LEU A 1 87 ? 0.945 1.916 3.717 1.00 95.81 87 LEU A CA 1
ATOM 685 C C . LEU A 1 87 ? 0.335 1.395 5.021 1.00 95.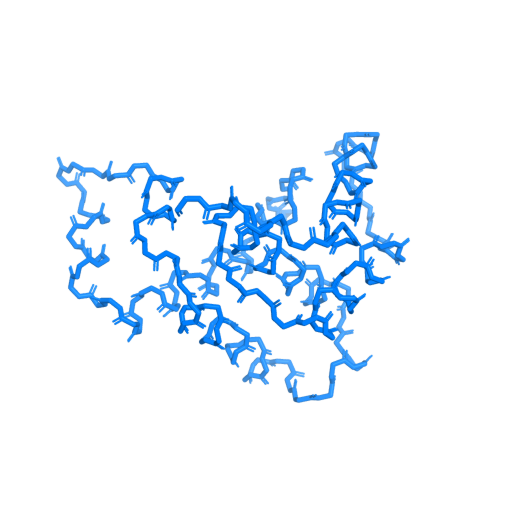81 87 LEU A C 1
ATOM 687 O O . LEU A 1 87 ? 0.367 2.087 6.035 1.00 95.81 87 LEU A O 1
ATOM 691 N N . HIS A 1 88 ? -0.201 0.173 5.013 1.00 96.88 88 HIS A N 1
ATOM 692 C CA . HIS A 1 88 ? -0.834 -0.404 6.199 1.00 96.88 88 HIS A CA 1
ATOM 693 C C . HIS A 1 88 ? 0.171 -0.551 7.348 1.00 96.88 88 HIS A C 1
ATOM 695 O O . HIS A 1 88 ? -0.139 -0.195 8.485 1.00 96.88 88 HIS A O 1
ATOM 701 N N . ALA A 1 89 ? 1.395 -0.996 7.054 1.00 95.75 89 ALA A N 1
ATOM 702 C CA . ALA A 1 89 ? 2.447 -1.084 8.057 1.00 95.75 89 ALA A CA 1
ATOM 703 C C . ALA A 1 89 ? 2.832 0.299 8.627 1.00 95.75 89 ALA A C 1
ATOM 705 O O . ALA A 1 89 ? 2.972 0.419 9.843 1.00 95.75 89 ALA A O 1
ATOM 706 N N . GLU A 1 90 ? 2.966 1.343 7.795 1.00 94.69 90 GLU A N 1
ATOM 707 C CA . GLU A 1 90 ? 3.255 2.725 8.234 1.00 94.69 90 GLU A CA 1
ATOM 708 C C . GLU A 1 90 ? 2.139 3.294 9.128 1.00 94.69 90 GLU A C 1
ATOM 710 O O . GLU A 1 90 ? 2.407 4.113 10.007 1.00 94.69 90 GLU A O 1
ATOM 715 N N . LEU A 1 91 ? 0.900 2.832 8.943 1.00 94.62 91 LEU A N 1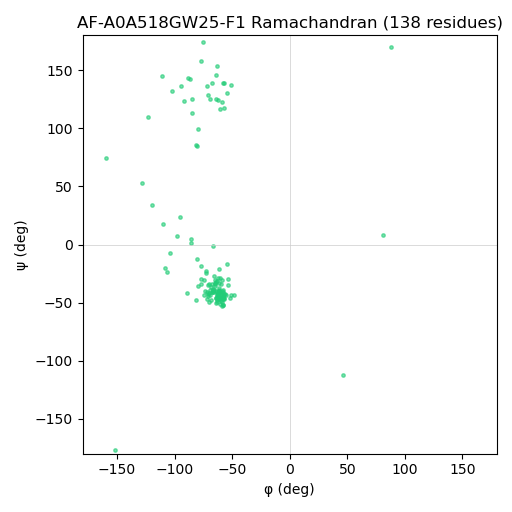
ATOM 716 C CA . LEU A 1 91 ? -0.266 3.205 9.749 1.00 94.62 91 LEU A CA 1
ATOM 717 C C . LEU A 1 91 ? -0.431 2.359 11.024 1.00 94.62 91 LEU A C 1
ATOM 719 O O . LEU A 1 91 ? -1.413 2.526 11.741 1.00 94.62 91 LEU A O 1
ATOM 723 N N . GLY A 1 92 ? 0.516 1.463 11.321 1.00 94.00 92 GLY A N 1
ATOM 724 C CA . GLY A 1 92 ? 0.489 0.622 12.521 1.00 94.00 92 GLY A CA 1
ATOM 725 C C . GLY A 1 92 ? -0.409 -0.612 12.411 1.00 94.00 92 GLY A C 1
ATOM 726 O O . GLY A 1 92 ? -0.593 -1.321 13.399 1.00 94.00 92 GLY A O 1
ATOM 727 N N . VAL A 1 93 ? -0.945 -0.918 11.227 1.00 95.19 93 VAL A N 1
ATOM 728 C CA . VAL A 1 93 ? -1.740 -2.132 11.017 1.00 95.19 93 VAL A CA 1
ATOM 729 C C . VAL A 1 93 ? -0.816 -3.356 11.060 1.00 95.19 93 VAL A C 1
ATOM 731 O O . VAL A 1 93 ? 0.188 -3.394 10.341 1.00 95.19 93 VAL A O 1
ATOM 734 N N . PRO A 1 94 ? -1.133 -4.393 11.861 1.00 93.25 94 PRO A N 1
ATOM 735 C CA . PRO A 1 94 ? -0.357 -5.626 11.871 1.00 93.25 94 PRO A CA 1
ATOM 736 C C . PRO A 1 94 ? -0.366 -6.305 10.498 1.00 93.25 94 PRO A C 1
ATOM 738 O O . PRO A 1 94 ? -1.404 -6.757 10.017 1.00 93.25 94 PRO A O 1
ATOM 741 N N . VAL A 1 95 ? 0.812 -6.412 9.882 1.00 95.00 95 VAL A N 1
ATOM 742 C CA . VAL A 1 95 ? 1.013 -7.133 8.619 1.00 95.00 95 VAL A CA 1
ATOM 743 C C . VAL A 1 95 ? 1.655 -8.495 8.911 1.00 95.00 95 VAL A C 1
ATOM 745 O O . VAL A 1 95 ? 2.651 -8.528 9.644 1.00 95.00 95 VAL A O 1
ATOM 748 N N . PRO A 1 96 ? 1.145 -9.607 8.341 1.00 94.00 96 PRO A N 1
ATOM 749 C CA . PRO A 1 96 ? 1.775 -10.924 8.446 1.00 94.00 96 PRO A CA 1
ATOM 750 C C . PRO A 1 96 ? 3.260 -10.901 8.058 1.00 94.00 96 PRO A C 1
ATOM 752 O O . PRO A 1 96 ? 3.647 -10.250 7.087 1.00 94.00 96 PRO A O 1
ATOM 755 N N . GLY A 1 97 ? 4.105 -11.594 8.827 1.00 93.31 97 GLY A N 1
ATOM 756 C CA . GLY A 1 97 ? 5.564 -11.537 8.659 1.00 93.31 97 GLY A CA 1
ATOM 757 C C . GLY A 1 97 ? 6.042 -12.034 7.294 1.00 93.31 97 GLY A C 1
ATOM 758 O O . GLY A 1 97 ? 6.868 -11.388 6.663 1.00 93.31 97 GLY A O 1
ATOM 759 N N . ASP A 1 98 ? 5.446 -13.114 6.792 1.00 94.25 98 ASP A N 1
ATOM 760 C CA . ASP A 1 98 ? 5.697 -13.655 5.453 1.00 94.25 98 ASP A CA 1
ATOM 761 C C . ASP A 1 98 ? 5.345 -12.656 4.342 1.00 94.25 98 ASP A C 1
ATOM 763 O O . ASP A 1 98 ? 6.059 -12.546 3.343 1.00 94.25 98 ASP A O 1
ATOM 767 N N . LEU A 1 99 ? 4.271 -11.887 4.532 1.00 94.38 99 LEU A N 1
ATOM 768 C CA . LEU A 1 99 ? 3.871 -10.838 3.602 1.00 94.38 99 LEU A CA 1
ATOM 769 C C . LEU A 1 99 ? 4.820 -9.633 3.656 1.00 94.38 99 LEU A C 1
ATOM 771 O O . LEU A 1 99 ? 5.189 -9.113 2.603 1.00 94.38 99 LEU A O 1
ATOM 775 N N . ARG A 1 100 ? 5.263 -9.219 4.853 1.00 95.75 100 ARG A N 1
ATOM 776 C CA . ARG A 1 100 ? 6.292 -8.172 5.011 1.00 95.75 100 ARG A CA 1
ATOM 777 C C . ARG A 1 100 ? 7.599 -8.578 4.342 1.00 95.75 100 ARG A C 1
ATOM 779 O O . ARG A 1 100 ? 8.173 -7.782 3.604 1.00 95.75 100 ARG A O 1
ATOM 786 N N . ASP A 1 101 ? 8.046 -9.810 4.573 1.00 96.00 101 ASP A N 1
ATOM 787 C CA . ASP A 1 101 ? 9.285 -10.339 4.007 1.00 96.00 101 ASP A CA 1
ATOM 788 C C . ASP A 1 101 ? 9.226 -10.430 2.484 1.00 96.00 101 ASP A C 1
ATOM 790 O O . ASP A 1 101 ? 10.200 -10.080 1.812 1.00 96.00 101 ASP A O 1
ATOM 794 N N . ARG A 1 102 ? 8.081 -10.849 1.932 1.00 95.81 102 ARG A N 1
ATOM 795 C CA . ARG A 1 102 ? 7.856 -10.868 0.483 1.00 95.81 102 ARG A CA 1
ATOM 796 C C . ARG A 1 102 ? 7.881 -9.461 -0.105 1.00 95.81 102 ARG A C 1
ATOM 798 O O . ARG A 1 102 ? 8.621 -9.235 -1.057 1.00 95.81 102 ARG A O 1
ATOM 805 N N . ALA A 1 103 ? 7.129 -8.523 0.471 1.00 96.69 103 ALA A N 1
ATOM 806 C CA . ALA A 1 103 ? 7.094 -7.143 -0.009 1.00 96.69 103 ALA A CA 1
ATOM 807 C C . ALA A 1 103 ? 8.487 -6.492 0.041 1.00 96.69 103 ALA A C 1
ATOM 809 O O . ALA A 1 103 ? 8.926 -5.885 -0.931 1.00 96.69 103 ALA A O 1
ATOM 810 N N . ALA A 1 104 ? 9.234 -6.694 1.132 1.00 97.19 104 ALA A N 1
ATOM 811 C CA . ALA A 1 104 ? 10.612 -6.224 1.235 1.00 97.19 104 ALA A CA 1
ATOM 812 C C . ALA A 1 104 ? 11.512 -6.852 0.160 1.00 97.19 104 ALA A C 1
ATOM 814 O O . ALA A 1 104 ? 12.260 -6.139 -0.503 1.00 97.19 104 ALA A O 1
ATOM 815 N N . SER A 1 105 ? 11.403 -8.167 -0.060 1.00 97.06 105 S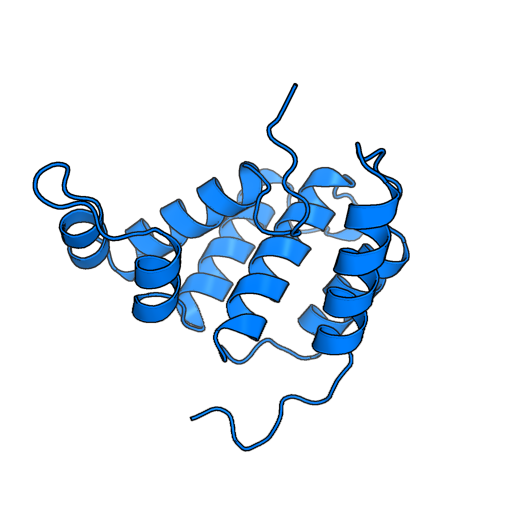ER A N 1
ATOM 816 C CA . SER A 1 105 ? 12.172 -8.869 -1.092 1.00 97.06 105 SER A CA 1
ATOM 817 C C . SER A 1 105 ? 11.863 -8.364 -2.501 1.00 97.06 105 SER A C 1
ATOM 819 O O . SER A 1 105 ? 12.775 -8.265 -3.317 1.00 97.06 105 SER A O 1
ATOM 821 N N . TRP A 1 106 ? 10.602 -8.068 -2.816 1.00 97.00 106 TRP A N 1
ATOM 822 C CA . TRP A 1 106 ? 10.221 -7.521 -4.118 1.00 97.00 106 TRP A CA 1
ATOM 823 C C . TRP A 1 106 ? 10.710 -6.087 -4.301 1.00 97.00 106 TRP A C 1
ATOM 825 O O . TRP A 1 106 ? 11.266 -5.781 -5.349 1.00 97.00 106 TRP A O 1
ATOM 835 N N . LEU A 1 107 ? 10.608 -5.241 -3.273 1.00 96.56 107 LEU A N 1
ATOM 836 C CA . LEU A 1 107 ? 11.172 -3.888 -3.309 1.00 96.56 107 LEU A CA 1
ATOM 837 C C . LEU A 1 107 ? 12.699 -3.907 -3.485 1.00 96.56 107 LEU A C 1
ATOM 839 O O . LEU A 1 107 ? 13.240 -3.112 -4.245 1.00 96.56 107 LEU A O 1
ATOM 843 N N . GLU A 1 108 ? 13.417 -4.824 -2.834 1.00 95.94 108 GLU A N 1
ATOM 844 C CA . GLU A 1 108 ? 14.873 -4.982 -3.001 1.00 95.94 108 GLU A CA 1
ATOM 845 C C . GLU A 1 108 ? 15.282 -5.287 -4.455 1.00 95.94 108 GLU A C 1
ATOM 847 O O . GLU A 1 108 ? 16.366 -4.882 -4.875 1.00 95.94 108 GLU A O 1
ATOM 852 N N . HIS A 1 109 ? 14.414 -5.963 -5.216 1.00 94.94 109 HIS A N 1
ATOM 853 C CA . HIS A 1 109 ? 14.651 -6.391 -6.601 1.00 94.94 109 HIS A CA 1
ATOM 854 C C . HIS A 1 109 ? 13.800 -5.626 -7.620 1.00 94.94 109 HIS A C 1
ATOM 856 O O . HIS A 1 109 ? 13.624 -6.088 -8.743 1.00 94.94 109 HIS A O 1
ATOM 862 N N . GLU A 1 110 ? 13.249 -4.478 -7.234 1.00 92.75 110 GLU A N 1
ATOM 863 C CA . GLU A 1 110 ? 12.469 -3.649 -8.145 1.00 92.75 110 GLU A CA 1
ATOM 864 C C . GLU A 1 110 ? 13.341 -3.126 -9.292 1.00 92.75 110 GLU A C 1
ATOM 866 O O . GLU A 1 110 ? 14.361 -2.469 -9.045 1.00 92.75 110 GLU A O 1
ATOM 871 N N . ASP A 1 111 ? 12.891 -3.393 -10.520 1.00 89.38 111 ASP A N 1
ATOM 872 C CA . ASP A 1 111 ? 13.570 -3.064 -11.781 1.00 89.38 111 ASP A CA 1
ATOM 873 C C . ASP A 1 111 ? 12.728 -2.121 -12.660 1.00 89.38 111 ASP A C 1
ATOM 875 O O . ASP A 1 111 ? 12.725 -2.190 -13.884 1.00 89.38 111 ASP A O 1
ATOM 879 N N . LEU A 1 112 ? 11.973 -1.230 -12.013 1.00 88.75 112 LEU A N 1
ATOM 880 C CA . LEU A 1 112 ? 11.203 -0.193 -12.692 1.00 88.75 112 LEU A CA 1
ATOM 881 C C . LEU A 1 112 ? 12.056 1.064 -12.890 1.00 88.75 112 LEU A C 1
ATOM 883 O O . LEU A 1 112 ? 12.834 1.451 -12.013 1.00 88.75 112 LEU A O 1
ATOM 887 N N . ASP A 1 113 ? 11.864 1.726 -14.029 1.00 87.38 113 ASP A N 1
ATOM 888 C CA . ASP A 1 113 ? 12.516 2.994 -14.357 1.00 87.38 113 ASP A CA 1
ATOM 889 C C . ASP A 1 113 ? 11.725 4.173 -13.771 1.00 87.38 113 ASP A C 1
ATOM 891 O O . ASP A 1 113 ? 10.615 4.482 -14.216 1.00 87.38 113 ASP A O 1
ATOM 895 N N . TRP A 1 114 ? 12.317 4.878 -12.804 1.00 87.12 114 TRP A N 1
ATOM 896 C CA . TRP A 1 114 ? 11.699 6.032 -12.150 1.00 87.12 114 TRP A CA 1
ATOM 897 C C . TRP A 1 114 ? 12.388 7.338 -12.515 1.00 87.12 114 TRP A C 1
ATOM 899 O O . TRP A 1 114 ? 13.614 7.432 -12.596 1.00 87.12 114 TRP A O 1
ATOM 909 N N . ASP A 1 115 ? 11.595 8.402 -12.612 1.00 84.62 115 ASP A N 1
ATOM 910 C CA . ASP A 1 115 ? 12.103 9.762 -12.748 1.00 84.62 115 ASP A CA 1
ATOM 911 C C . ASP A 1 115 ? 11.556 10.651 -11.616 1.00 84.62 115 ASP A C 1
ATOM 913 O O . ASP A 1 115 ? 10.358 10.942 -11.604 1.00 84.62 115 ASP A O 1
ATOM 917 N N . PRO A 1 116 ? 12.386 11.082 -10.640 1.00 86.38 116 PRO A N 1
ATOM 918 C CA . PRO A 1 116 ? 13.839 10.891 -10.550 1.00 86.38 116 PRO A CA 1
ATOM 919 C C . PRO A 1 116 ? 14.264 9.627 -9.770 1.00 86.38 116 PRO A C 1
ATOM 921 O O . PRO A 1 116 ? 14.006 9.501 -8.567 1.00 86.38 116 PRO A O 1
ATOM 924 N N . GLN A 1 117 ? 15.052 8.755 -10.414 1.00 89.69 117 GLN A N 1
ATOM 925 C CA . GLN A 1 117 ? 15.581 7.505 -9.835 1.00 89.69 117 GLN A CA 1
ATOM 926 C C . GLN A 1 117 ? 16.222 7.657 -8.437 1.00 89.69 117 GLN A C 1
ATOM 928 O O . GLN A 1 117 ? 15.915 6.857 -7.552 1.00 89.69 117 GLN A O 1
ATOM 933 N N . PRO A 1 118 ? 17.044 8.692 -8.142 1.00 91.56 118 PRO A N 1
ATOM 934 C CA . PRO A 1 118 ? 17.660 8.822 -6.819 1.00 91.56 118 PRO A CA 1
ATOM 935 C C . PRO A 1 118 ? 16.654 9.012 -5.674 1.00 91.56 118 PRO A C 1
ATOM 937 O O . PRO A 1 118 ? 16.918 8.581 -4.547 1.00 91.56 118 PRO A O 1
ATOM 940 N N . MET A 1 119 ? 15.510 9.661 -5.937 1.00 89.81 119 MET A N 1
ATOM 941 C CA . MET A 1 119 ? 14.459 9.826 -4.929 1.00 89.81 119 MET A CA 1
ATOM 942 C C . MET A 1 119 ? 13.765 8.495 -4.662 1.00 89.81 119 MET A C 1
ATOM 944 O O . MET A 1 119 ? 13.571 8.147 -3.492 1.00 89.81 119 MET A O 1
ATOM 948 N N . ARG A 1 120 ? 13.475 7.722 -5.719 1.00 93.31 120 ARG A N 1
ATOM 949 C CA . ARG A 1 120 ? 12.944 6.365 -5.577 1.00 93.31 120 ARG A CA 1
ATOM 950 C C . ARG A 1 120 ? 13.901 5.484 -4.788 1.00 93.31 120 ARG A C 1
ATOM 952 O O . ARG A 1 120 ? 13.489 4.898 -3.795 1.00 93.31 120 ARG A O 1
ATOM 959 N N . ASP A 1 121 ? 15.185 5.459 -5.135 1.00 92.56 121 ASP A N 1
ATOM 960 C CA . ASP A 1 121 ? 16.179 4.643 -4.431 1.00 92.56 121 ASP A CA 1
ATOM 961 C C . ASP A 1 121 ? 16.273 4.979 -2.941 1.00 92.56 121 ASP A C 1
ATOM 963 O O . ASP A 1 121 ? 16.467 4.096 -2.103 1.00 92.56 121 ASP A O 1
ATOM 967 N N . ALA A 1 122 ? 16.184 6.265 -2.589 1.00 93.12 122 ALA A N 1
ATOM 968 C CA . ALA A 1 122 ? 16.182 6.698 -1.196 1.00 93.12 122 ALA A CA 1
ATOM 969 C C . ALA A 1 122 ? 14.913 6.247 -0.460 1.00 93.12 122 ALA A C 1
ATOM 971 O O . ALA A 1 122 ? 14.995 5.817 0.692 1.00 93.12 122 ALA A O 1
ATOM 972 N N . ARG A 1 123 ? 13.749 6.324 -1.114 1.00 94.31 123 ARG A N 1
ATOM 973 C CA . ARG A 1 123 ? 12.474 5.892 -0.534 1.00 94.31 123 ARG A CA 1
ATOM 974 C C . ARG A 1 123 ? 12.396 4.375 -0.401 1.00 94.31 123 ARG A C 1
ATOM 976 O O . ARG A 1 123 ? 12.144 3.900 0.700 1.00 94.31 123 ARG A O 1
ATOM 983 N N . ARG A 1 124 ? 12.715 3.635 -1.460 1.00 95.25 124 ARG A N 1
ATOM 984 C CA . ARG A 1 124 ? 12.775 2.170 -1.501 1.00 95.25 124 ARG A CA 1
ATOM 985 C C . ARG A 1 124 ? 13.633 1.599 -0.376 1.00 95.25 124 ARG A C 1
ATOM 987 O O . ARG A 1 124 ? 13.191 0.715 0.345 1.00 95.25 124 ARG A O 1
ATOM 994 N N . ARG A 1 125 ? 14.822 2.171 -0.139 1.00 95.56 125 ARG A N 1
ATOM 995 C CA . ARG A 1 125 ? 15.686 1.782 0.993 1.00 95.56 125 ARG A CA 1
ATOM 996 C C . ARG A 1 125 ? 14.998 1.935 2.351 1.00 95.56 125 ARG A C 1
ATOM 998 O O . ARG A 1 125 ? 15.103 1.034 3.173 1.00 95.56 125 ARG A O 1
ATOM 1005 N N . ARG A 1 126 ? 14.283 3.044 2.576 1.00 95.19 126 ARG A N 1
ATOM 1006 C CA . ARG A 1 126 ? 13.528 3.270 3.822 1.00 95.19 126 ARG A CA 1
ATOM 1007 C C . ARG A 1 126 ? 12.364 2.294 3.969 1.00 95.19 126 ARG A C 1
ATOM 1009 O O . ARG A 1 126 ? 12.133 1.807 5.065 1.00 95.19 126 ARG A O 1
ATOM 1016 N N . GLU A 1 127 ? 11.644 2.020 2.883 1.00 96.19 127 GLU A N 1
ATOM 1017 C CA . GLU A 1 127 ? 10.519 1.078 2.877 1.00 96.19 127 GLU A CA 1
ATOM 1018 C C . GLU A 1 127 ? 10.998 -0.343 3.202 1.00 96.19 127 GLU A C 1
ATOM 1020 O O . GLU A 1 127 ? 10.436 -0.995 4.078 1.00 96.19 127 GLU A O 1
ATOM 1025 N N . VAL A 1 128 ? 12.094 -0.790 2.582 1.00 96.88 128 VAL A N 1
ATOM 1026 C CA . VAL A 1 128 ? 12.721 -2.087 2.877 1.00 96.88 128 VAL A CA 1
ATOM 1027 C C . VAL A 1 128 ? 13.183 -2.159 4.333 1.00 96.88 128 VAL A C 1
ATOM 1029 O O . VAL A 1 128 ? 12.820 -3.095 5.041 1.00 96.88 128 VAL A O 1
ATOM 1032 N N . GLU A 1 129 ? 13.941 -1.167 4.812 1.00 95.38 129 GLU A N 1
ATOM 1033 C CA . GLU A 1 129 ? 14.416 -1.124 6.203 1.00 95.38 129 GLU A CA 1
ATOM 1034 C C . GLU A 1 129 ? 13.250 -1.179 7.201 1.00 95.38 129 GLU A C 1
ATOM 1036 O O . GLU A 1 129 ? 13.292 -1.923 8.185 1.00 95.38 129 GLU A O 1
ATOM 1041 N N . PHE A 1 130 ? 12.181 -0.436 6.919 1.00 94.06 130 PHE A N 1
ATOM 1042 C CA . PHE A 1 130 ? 10.978 -0.414 7.736 1.00 94.06 130 PHE A CA 1
ATOM 1043 C C . PHE A 1 130 ? 10.265 -1.771 7.767 1.00 94.06 130 PHE A C 1
ATOM 1045 O O . PHE A 1 130 ? 9.911 -2.257 8.843 1.00 94.06 130 PHE A O 1
ATOM 1052 N N . LEU A 1 131 ? 10.084 -2.420 6.613 1.00 95.12 131 LEU A N 1
ATOM 1053 C CA . LEU A 1 131 ? 9.418 -3.721 6.537 1.00 95.12 131 LEU A CA 1
ATOM 1054 C C . LEU A 1 131 ? 10.223 -4.829 7.222 1.00 95.12 131 LEU A C 1
ATOM 1056 O O . LEU A 1 131 ? 9.621 -5.653 7.915 1.00 95.12 131 LEU A O 1
ATOM 1060 N N . ARG A 1 132 ? 11.556 -4.809 7.071 1.00 93.88 132 ARG A N 1
ATOM 1061 C CA . ARG A 1 132 ? 12.500 -5.758 7.689 1.00 93.88 132 ARG A CA 1
ATOM 1062 C C . ARG A 1 132 ? 12.675 -5.547 9.193 1.00 93.88 132 ARG A C 1
ATOM 1064 O O . ARG A 1 132 ? 13.081 -6.471 9.895 1.00 93.88 132 ARG A O 1
ATOM 1071 N N . SER A 1 133 ? 12.394 -4.347 9.696 1.00 87.81 133 SER A N 1
ATOM 1072 C CA . SER A 1 133 ? 12.438 -4.077 11.130 1.00 87.81 133 SER A CA 1
ATOM 1073 C C . SER A 1 133 ? 11.324 -4.846 11.848 1.00 87.81 133 SER A C 1
ATOM 1075 O O . SER A 1 133 ? 10.196 -4.901 11.342 1.00 87.81 133 SER A O 1
ATOM 1077 N N . PRO A 1 134 ? 11.598 -5.437 13.029 1.00 71.19 134 PRO A N 1
ATOM 1078 C CA . PRO A 1 134 ? 10.547 -6.057 13.821 1.00 71.19 134 PRO A CA 1
ATOM 1079 C C . PRO A 1 134 ? 9.467 -5.007 14.120 1.00 71.19 134 PRO A C 1
ATOM 1081 O O . PRO A 1 134 ? 9.816 -3.856 14.401 1.00 71.19 134 PRO A O 1
ATOM 1084 N N . PRO A 1 135 ? 8.170 -5.361 14.053 1.00 63.00 135 PRO A N 1
ATOM 1085 C CA . PRO A 1 135 ? 7.113 -4.433 14.427 1.00 63.00 135 PRO A CA 1
ATOM 1086 C C . PRO A 1 135 ? 7.369 -3.992 15.870 1.00 63.00 135 PRO A C 1
ATOM 1088 O O . PRO A 1 135 ? 7.433 -4.831 16.772 1.00 63.00 135 PRO A O 1
ATOM 1091 N N . SER A 1 136 ? 7.603 -2.693 16.075 1.00 54.22 136 SER A N 1
ATOM 1092 C CA . SER A 1 136 ? 7.820 -2.150 17.414 1.00 54.22 136 SER A CA 1
ATOM 1093 C C . SER A 1 136 ? 6.641 -2.554 18.304 1.00 54.22 136 SER A C 1
ATOM 1095 O O . SER A 1 136 ? 5.499 -2.333 17.905 1.00 54.22 136 SER A O 1
ATOM 1097 N N . PRO A 1 137 ? 6.883 -3.112 19.503 1.00 49.56 137 PRO A N 1
ATOM 1098 C CA . PRO A 1 137 ? 5.818 -3.522 20.420 1.00 49.56 137 PRO A CA 1
ATOM 1099 C C . PRO A 1 137 ? 4.998 -2.347 20.992 1.00 49.56 137 PRO A C 1
ATOM 1101 O O . PRO A 1 137 ? 4.052 -2.592 21.729 1.00 49.56 137 PRO A O 1
ATOM 1104 N N . ASP A 1 138 ? 5.335 -1.104 20.631 1.00 40.22 138 ASP A N 1
ATOM 1105 C CA . ASP A 1 138 ? 4.716 0.142 21.094 1.00 40.22 138 ASP A CA 1
ATOM 1106 C C . ASP A 1 138 ? 4.298 1.045 19.914 1.00 40.22 138 ASP A C 1
ATOM 1108 O O . ASP A 1 138 ? 4.684 2.213 19.830 1.00 40.22 138 ASP A O 1
ATOM 1112 N N . ALA A 1 139 ? 3.532 0.510 18.961 1.00 35.31 139 ALA A N 1
ATOM 1113 C CA . ALA A 1 139 ? 2.659 1.368 18.159 1.00 35.31 139 ALA A CA 1
ATOM 1114 C C . ALA A 1 139 ? 1.345 1.556 18.950 1.00 35.31 139 ALA A C 1
ATOM 1116 O O . ALA A 1 139 ? 0.794 0.546 19.392 1.00 35.31 139 ALA A O 1
ATOM 1117 N N . PRO A 1 140 ? 0.916 2.805 19.217 1.00 41.75 140 PRO A N 1
ATOM 1118 C CA . PRO A 1 140 ? -0.189 3.124 20.128 1.00 41.75 140 PRO A CA 1
ATOM 1119 C C . PRO A 1 140 ? -1.545 2.551 19.704 1.00 41.75 140 PRO A C 1
ATOM 1121 O O . PRO A 1 140 ? -1.769 2.389 18.485 1.00 41.75 140 PRO A O 1
#

Radius of gyration: 14.9 Å; Cα contacts (8 Å, |Δi|>4): 150; chains: 1; bounding box: 39×36×40 Å

Organism: NCBI:txid2527974

pLDDT: mean 89.4, std 12.78, range [35.31, 98.0]

Solvent-accessible surface area (backbone atoms only — not comparable to full-atom values): 8006 Å² total; per-residue (Å²): 132,81,68,75,45,64,49,57,50,43,31,65,69,20,48,55,30,47,52,54,16,38,43,73,74,50,35,67,64,43,52,62,39,63,29,88,90,65,60,55,56,66,74,58,49,48,66,73,64,65,38,62,65,34,52,52,42,25,55,47,50,51,32,72,75,65,41,85,54,68,84,75,45,54,72,64,60,53,41,25,53,30,6,52,52,51,51,39,46,77,66,65,30,83,67,60,65,70,58,35,52,48,35,27,54,50,62,76,64,63,86,76,93,55,88,62,45,73,57,32,55,56,41,49,52,51,52,32,53,57,47,72,41,77,79,67,95,80,66,134

Mean predicted aligned error: 4.98 Å

Foldseek 3Di:
DFDDDLALCSGPLLVVLLLVLCCVPVNVVSVVCCDPVHHHDPLVSLLVRQEPSSLVSSVVVLCVVQNPPPVSDDLNSLSSLLNSQLSSVVSVYDDDLVSLVSSLVSLVVRPDDDVVPVSSVVNSVVSSVSSPDDRPPDPD

Sequence (140 aa):
MGHWGVRSYEVDEVADAIDSAFERIHGRAYDDLMSDRDPTPAEQIHRQLANADTLRVALEAFREEHGDDLDSWDELARLALCGVVVLHAELGVPVPGDLRDRAASWLEHEDLDWDPQPMRDARRRREVEFLRSPPSPDAP